Protein AF-A0A828SYL7-F1 (afdb_monomer)

Secondary structure (DSSP, 8-state):
--HHHHHHHHHHHHHHTHHHHHHHHHHHHHHHH--SS--HHHHHHHHHHHHHHHHHHHHHHTSHHHHHHHHHHHHHHS-HHHHHHHHHHHTSHHHHHHHHHHHHHHHHHHHHHHHHHHHHHHSHHHHHHHHHHHHHHHHHHHHHTT--

Structure (mmCIF, N/CA/C/O backbone):
data_AF-A0A828SYL7-F1
#
_entry.id   AF-A0A828SYL7-F1
#
loop_
_atom_site.group_PDB
_atom_site.id
_atom_site.type_symbol
_atom_site.label_atom_id
_atom_site.label_alt_id
_atom_site.label_comp_id
_atom_site.label_asym_id
_atom_site.label_entity_id
_atom_site.label_seq_id
_atom_site.pdbx_PDB_ins_code
_atom_site.Cartn_x
_atom_site.Cartn_y
_atom_site.Cartn_z
_atom_site.occupancy
_atom_site.B_iso_or_equiv
_atom_site.auth_seq_id
_atom_site.auth_comp_id
_atom_site.auth_asym_id
_atom_site.auth_atom_id
_atom_site.pdbx_PDB_model_num
ATOM 1 N N . MET A 1 1 ? -20.130 9.193 13.385 1.00 45.81 1 MET A N 1
ATOM 2 C CA . MET A 1 1 ? -18.893 9.506 14.145 1.00 45.81 1 MET A CA 1
ATOM 3 C C . MET A 1 1 ? -17.931 8.318 14.293 1.00 45.81 1 MET A C 1
ATOM 5 O O . MET A 1 1 ? -16.743 8.570 14.408 1.00 45.81 1 MET A O 1
ATOM 9 N N . GLN A 1 2 ? -18.370 7.048 14.294 1.00 54.62 2 GLN A N 1
ATOM 10 C CA . GLN A 1 2 ? -17.445 5.892 14.368 1.00 54.62 2 GLN A CA 1
ATOM 11 C C . GLN A 1 2 ? -16.738 5.595 13.029 1.00 54.62 2 GLN A C 1
ATOM 13 O O . GLN A 1 2 ? -15.539 5.341 13.007 1.00 54.62 2 GLN A O 1
ATOM 18 N N . MET A 1 3 ? -17.446 5.734 11.905 1.00 57.59 3 MET A N 1
ATOM 19 C CA . MET A 1 3 ? -16.910 5.481 10.556 1.00 57.59 3 MET A CA 1
ATOM 20 C C . MET A 1 3 ? -15.855 6.502 10.105 1.00 57.59 3 MET A C 1
ATOM 22 O O . MET A 1 3 ? -14.895 6.135 9.443 1.00 57.59 3 MET A O 1
ATOM 26 N N . SER A 1 4 ? -15.948 7.754 10.569 1.00 62.50 4 SER A N 1
ATOM 27 C CA . SER A 1 4 ? -14.987 8.809 10.217 1.00 62.50 4 SER A CA 1
ATOM 28 C C . SER A 1 4 ? -13.556 8.514 10.677 1.00 62.50 4 SER A C 1
ATOM 30 O O . SER A 1 4 ? -12.619 9.116 10.166 1.00 62.50 4 SER A O 1
ATOM 32 N N . GLN A 1 5 ? -13.372 7.607 11.644 1.00 64.06 5 GLN A N 1
ATOM 33 C CA . GLN A 1 5 ? -12.045 7.169 12.085 1.00 64.06 5 GLN A CA 1
ATOM 34 C C . GLN A 1 5 ? -11.476 6.064 11.203 1.00 64.06 5 GLN A C 1
ATOM 36 O O . GLN A 1 5 ? -10.296 6.114 10.877 1.00 64.06 5 GLN A O 1
ATOM 41 N N . ILE A 1 6 ? -12.308 5.115 10.769 1.00 66.69 6 ILE A N 1
ATOM 42 C CA . ILE A 1 6 ? -11.910 4.114 9.773 1.00 66.69 6 ILE A CA 1
ATOM 43 C C . ILE A 1 6 ? -11.575 4.826 8.457 1.00 66.69 6 ILE A C 1
ATOM 45 O O . ILE A 1 6 ? -10.507 4.600 7.900 1.00 66.69 6 ILE A O 1
ATOM 49 N N . ASP A 1 7 ? -12.405 5.781 8.032 1.00 70.25 7 ASP A N 1
ATOM 50 C CA . ASP A 1 7 ? -12.142 6.608 6.851 1.00 70.25 7 ASP A CA 1
ATOM 51 C C . ASP A 1 7 ? -10.834 7.403 6.978 1.00 70.25 7 ASP A C 1
ATOM 53 O O . ASP A 1 7 ? -10.071 7.500 6.017 1.00 70.25 7 ASP A O 1
ATOM 57 N N . TYR A 1 8 ? -10.552 7.964 8.160 1.00 71.38 8 TYR A N 1
ATOM 58 C CA . TYR A 1 8 ? -9.295 8.666 8.430 1.00 71.38 8 TYR A CA 1
ATOM 59 C C . TYR A 1 8 ? -8.090 7.731 8.303 1.00 71.38 8 TYR A C 1
ATOM 61 O O . TYR A 1 8 ? -7.118 8.077 7.640 1.00 71.38 8 TYR A O 1
ATOM 69 N N . LEU A 1 9 ? -8.160 6.532 8.884 1.00 70.00 9 LEU A N 1
ATOM 70 C CA . LEU A 1 9 ? -7.072 5.557 8.813 1.00 70.00 9 LEU A CA 1
ATOM 71 C C . LEU A 1 9 ? -6.859 5.024 7.401 1.00 70.00 9 LEU A C 1
ATOM 73 O O . LEU A 1 9 ? -5.716 4.837 6.996 1.00 70.00 9 LEU A O 1
ATOM 77 N N . LEU A 1 10 ? -7.927 4.811 6.635 1.00 74.31 10 LEU A N 1
ATOM 78 C CA . LEU A 1 10 ? -7.831 4.396 5.237 1.00 74.31 10 LEU A CA 1
ATOM 79 C C . LEU A 1 10 ? -7.193 5.490 4.377 1.00 74.31 10 LEU A C 1
ATOM 81 O O . LEU A 1 10 ? -6.300 5.201 3.584 1.00 74.31 10 LEU A O 1
ATOM 85 N N . LYS A 1 11 ? -7.587 6.753 4.577 1.00 77.62 11 LYS A N 1
ATOM 86 C CA . LYS A 1 11 ? -6.961 7.902 3.904 1.00 77.62 11 LYS A CA 1
ATOM 87 C C . LYS A 1 11 ? -5.492 8.050 4.277 1.00 77.62 11 LYS A C 1
ATOM 89 O O . LYS A 1 11 ? -4.656 8.254 3.401 1.00 77.62 11 LYS A O 1
ATOM 94 N N . GLU A 1 12 ? -5.168 7.903 5.556 1.00 75.88 12 GLU A N 1
ATOM 95 C CA . GLU A 1 12 ? -3.783 7.969 6.011 1.00 75.88 12 GLU A CA 1
ATOM 96 C C . GLU A 1 12 ? -2.960 6.802 5.463 1.00 75.88 12 GLU A C 1
ATOM 98 O O . GLU A 1 12 ? -1.835 6.998 5.020 1.00 75.88 12 GLU A O 1
ATOM 103 N N . SER A 1 13 ? -3.551 5.610 5.364 1.00 74.12 13 SER A N 1
ATOM 104 C CA . SER A 1 13 ? -2.902 4.461 4.728 1.00 74.12 13 SER A CA 1
ATOM 105 C C . SER A 1 13 ? -2.567 4.753 3.264 1.00 74.12 13 SER A C 1
ATOM 107 O O . SER A 1 13 ? -1.464 4.461 2.821 1.00 74.12 13 SER A O 1
ATOM 109 N N . ILE A 1 14 ? -3.467 5.399 2.511 1.00 81.88 14 ILE A N 1
ATOM 110 C CA . ILE A 1 14 ? -3.179 5.828 1.132 1.00 81.88 14 ILE A CA 1
ATOM 111 C C . ILE A 1 14 ? -2.031 6.846 1.087 1.00 81.88 14 ILE A C 1
ATOM 113 O O . ILE A 1 14 ? -1.224 6.813 0.159 1.00 81.88 14 ILE A O 1
ATOM 117 N N . ASN A 1 15 ? -1.931 7.742 2.072 1.00 81.81 15 ASN A N 1
ATOM 118 C CA . ASN A 1 15 ? -0.817 8.685 2.155 1.00 81.81 15 ASN A CA 1
ATOM 119 C C . ASN A 1 15 ? 0.514 7.984 2.425 1.00 81.81 15 ASN A C 1
ATOM 121 O O . ASN A 1 15 ? 1.490 8.269 1.733 1.00 81.81 15 ASN A O 1
ATOM 125 N N . GLU A 1 16 ? 0.551 7.056 3.374 1.00 78.81 16 GLU A N 1
ATOM 126 C CA . GLU A 1 16 ? 1.753 6.281 3.699 1.00 78.81 16 GLU A CA 1
ATOM 127 C C . GLU A 1 16 ? 2.190 5.383 2.528 1.00 78.81 16 GLU A C 1
ATO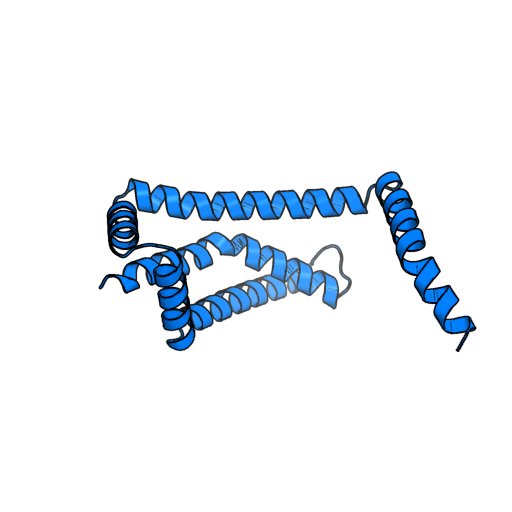M 129 O O . GLU A 1 16 ? 3.377 5.140 2.346 1.00 78.81 16 GLU A O 1
ATOM 134 N N . LEU A 1 17 ? 1.255 4.964 1.668 1.00 81.88 17 LEU A N 1
ATOM 135 C CA . LEU A 1 17 ? 1.533 4.211 0.438 1.00 81.88 17 LEU A CA 1
ATOM 136 C C . LEU A 1 17 ? 2.024 5.079 -0.736 1.00 81.88 17 LEU A C 1
ATOM 138 O O . LEU A 1 17 ? 2.195 4.564 -1.839 1.00 81.88 17 LEU A O 1
ATOM 142 N N . THR A 1 18 ? 2.283 6.377 -0.541 1.00 84.81 18 THR A N 1
ATOM 143 C CA . THR A 1 18 ? 2.827 7.244 -1.609 1.00 84.81 18 THR A CA 1
ATOM 144 C C . THR A 1 18 ? 4.088 6.660 -2.277 1.00 84.81 18 THR A C 1
ATOM 146 O O . THR A 1 18 ? 4.088 6.592 -3.505 1.00 84.81 18 THR A O 1
ATOM 149 N N . PRO A 1 19 ? 5.105 6.152 -1.543 1.00 84.81 19 PRO A N 1
ATOM 150 C CA . PRO A 1 19 ? 6.296 5.556 -2.164 1.00 84.81 19 PRO A CA 1
ATOM 151 C C . PRO A 1 19 ? 5.968 4.373 -3.081 1.00 84.81 19 PRO A C 1
ATOM 153 O O . PRO A 1 19 ? 6.557 4.226 -4.149 1.00 84.81 19 PRO A O 1
ATOM 156 N N . TYR A 1 20 ? 4.967 3.573 -2.707 1.00 84.38 20 TYR A N 1
ATOM 157 C CA . TYR A 1 20 ? 4.506 2.447 -3.510 1.00 84.38 20 TYR A CA 1
ATOM 158 C C . TYR A 1 20 ? 3.855 2.902 -4.822 1.00 84.38 20 TYR A C 1
ATOM 160 O O . TYR A 1 20 ? 4.136 2.339 -5.879 1.00 84.38 20 TYR A O 1
ATOM 168 N N . TYR A 1 21 ? 3.010 3.940 -4.783 1.00 88.44 21 TYR A N 1
ATOM 169 C CA . TYR A 1 21 ? 2.423 4.510 -6.000 1.00 88.44 21 TYR A CA 1
ATOM 170 C C . TYR A 1 21 ? 3.482 5.129 -6.913 1.00 88.44 21 TYR A C 1
ATOM 172 O O . TYR A 1 21 ? 3.397 4.963 -8.130 1.00 88.44 21 TYR A O 1
ATOM 180 N N . ASP A 1 22 ? 4.484 5.798 -6.341 1.00 90.44 22 ASP A N 1
ATOM 181 C CA . ASP A 1 22 ? 5.601 6.366 -7.097 1.00 90.44 22 ASP A CA 1
ATOM 182 C C . ASP A 1 22 ? 6.404 5.255 -7.792 1.00 90.44 22 ASP A C 1
ATOM 184 O O . ASP A 1 22 ? 6.629 5.313 -9.001 1.00 90.44 22 ASP A O 1
ATOM 188 N N . GLN A 1 23 ? 6.747 4.187 -7.069 1.00 88.31 23 GLN A N 1
ATOM 189 C CA . GLN A 1 23 ? 7.472 3.044 -7.623 1.00 88.31 23 GLN A CA 1
ATOM 190 C C . GLN A 1 23 ? 6.669 2.304 -8.701 1.00 88.31 23 GLN A C 1
ATOM 192 O O . GLN A 1 23 ? 7.204 1.969 -9.761 1.00 88.31 23 GLN A O 1
ATOM 197 N N . GLN A 1 24 ? 5.373 2.068 -8.470 1.00 88.06 24 GLN A N 1
ATOM 198 C CA . GLN A 1 24 ? 4.498 1.493 -9.491 1.00 88.06 24 GLN A CA 1
ATOM 199 C C . GLN A 1 24 ? 4.451 2.367 -10.742 1.00 88.06 24 GLN A C 1
ATOM 201 O O . GLN A 1 24 ? 4.511 1.852 -11.859 1.00 88.06 24 GLN A O 1
ATOM 206 N N . ALA A 1 25 ? 4.344 3.683 -10.572 1.00 93.00 25 ALA A N 1
ATOM 207 C CA . ALA A 1 25 ? 4.289 4.605 -11.689 1.00 93.00 25 ALA A CA 1
ATOM 208 C C . ALA A 1 25 ? 5.588 4.588 -12.503 1.00 93.00 25 ALA A C 1
ATOM 210 O O . ALA A 1 25 ? 5.531 4.544 -13.732 1.00 93.00 25 ALA A O 1
ATOM 211 N N . GLU A 1 26 ? 6.749 4.544 -11.847 1.00 93.00 26 GLU A N 1
ATOM 212 C CA . GLU A 1 26 ? 8.035 4.366 -12.528 1.00 93.00 26 GLU A CA 1
ATOM 213 C C . GLU A 1 26 ? 8.086 3.049 -13.314 1.00 93.00 26 GLU A C 1
ATOM 215 O O . GLU A 1 26 ? 8.472 3.044 -14.486 1.00 93.00 26 GLU A O 1
ATOM 220 N N . GLN A 1 27 ? 7.621 1.945 -12.720 1.00 89.00 27 GLN A N 1
ATOM 221 C CA . GLN A 1 27 ? 7.570 0.647 -13.394 1.00 89.00 27 GLN A CA 1
ATOM 222 C C . GLN A 1 27 ? 6.639 0.665 -14.614 1.00 89.00 27 GLN A C 1
ATOM 224 O O . GLN A 1 27 ? 6.988 0.122 -15.664 1.00 89.00 27 GLN A O 1
ATOM 229 N N . ILE A 1 28 ? 5.471 1.306 -14.513 1.00 90.62 28 ILE A N 1
ATOM 230 C CA . ILE A 1 28 ? 4.527 1.452 -15.629 1.00 90.62 28 ILE A CA 1
ATOM 231 C C . ILE A 1 28 ? 5.170 2.250 -16.767 1.00 90.62 28 ILE A C 1
ATOM 233 O O . ILE A 1 28 ? 5.131 1.809 -17.916 1.00 90.62 28 ILE A O 1
ATOM 237 N N . ILE A 1 29 ? 5.801 3.390 -16.464 1.00 91.38 29 ILE A N 1
ATOM 238 C CA . ILE A 1 29 ? 6.493 4.197 -17.477 1.00 91.38 29 ILE A CA 1
ATOM 239 C C . ILE A 1 29 ? 7.634 3.402 -18.119 1.00 91.38 29 ILE A C 1
ATOM 241 O O . ILE A 1 29 ? 7.755 3.411 -19.345 1.00 91.38 29 ILE A O 1
ATOM 245 N N . SER A 1 30 ? 8.428 2.666 -17.336 1.00 88.06 30 SER A N 1
ATOM 246 C CA . SER A 1 30 ? 9.500 1.813 -17.863 1.00 88.06 30 SER A CA 1
ATOM 247 C C . SER A 1 30 ? 8.954 0.736 -18.805 1.00 88.06 30 SER A C 1
ATOM 249 O O . SER A 1 30 ? 9.456 0.581 -19.918 1.00 88.06 30 SER A O 1
ATOM 251 N N . ASN A 1 31 ? 7.869 0.060 -18.418 1.00 86.38 31 ASN A N 1
ATOM 252 C CA . ASN A 1 31 ? 7.247 -0.995 -19.218 1.00 86.38 31 ASN A CA 1
ATOM 253 C C . ASN A 1 31 ? 6.661 -0.466 -20.537 1.00 86.38 31 ASN A C 1
ATOM 255 O O . ASN A 1 31 ? 6.805 -1.116 -21.569 1.00 86.38 31 ASN A O 1
ATOM 259 N N . ILE A 1 32 ? 6.015 0.705 -20.519 1.00 89.44 32 ILE A N 1
ATOM 260 C CA . ILE A 1 32 ? 5.396 1.307 -21.713 1.00 89.44 32 ILE A CA 1
ATOM 261 C C . ILE A 1 32 ? 6.458 1.833 -22.684 1.00 89.44 32 ILE A C 1
ATOM 263 O O . ILE A 1 32 ? 6.322 1.689 -23.896 1.00 89.44 32 ILE A O 1
ATOM 267 N N . THR A 1 33 ? 7.504 2.471 -22.159 1.00 88.56 33 THR A N 1
ATOM 268 C CA . THR A 1 33 ? 8.546 3.112 -22.978 1.00 88.56 33 THR A CA 1
ATOM 269 C C . THR A 1 33 ? 9.666 2.156 -23.387 1.00 88.56 33 THR A C 1
ATOM 271 O O . THR A 1 33 ? 10.425 2.460 -24.304 1.00 88.56 33 THR A O 1
ATOM 274 N N . GLY A 1 34 ? 9.803 1.018 -22.701 1.00 89.19 34 GLY A N 1
ATOM 275 C CA . GLY A 1 34 ? 10.942 0.109 -22.835 1.00 89.19 34 GLY A CA 1
ATOM 276 C C . GL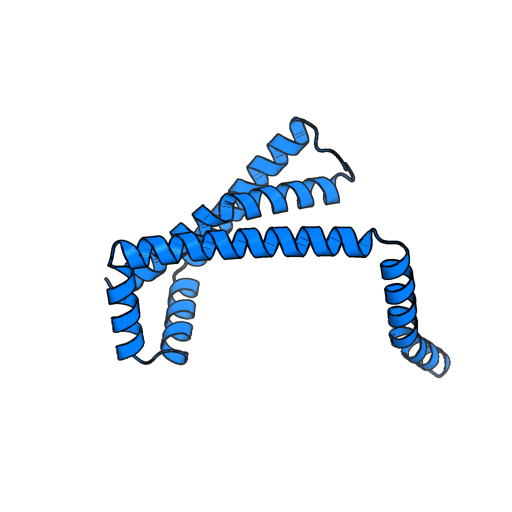Y A 1 34 ? 12.253 0.665 -22.259 1.00 89.19 34 GLY A C 1
ATOM 277 O O . GLY A 1 34 ? 13.314 0.067 -22.453 1.00 89.19 34 GLY A O 1
ATOM 278 N N . ILE A 1 35 ? 12.215 1.810 -21.567 1.00 86.62 35 ILE A N 1
ATOM 279 C CA . ILE A 1 35 ? 13.398 2.487 -21.028 1.00 86.62 35 ILE A CA 1
ATOM 280 C C . ILE A 1 35 ? 13.728 1.921 -19.646 1.00 86.62 35 ILE A C 1
ATOM 282 O O . ILE A 1 35 ? 12.952 2.056 -18.701 1.00 86.62 35 ILE A O 1
ATOM 286 N N . LYS A 1 36 ? 14.921 1.331 -19.506 1.00 80.69 36 LYS A N 1
ATOM 287 C CA . LYS A 1 36 ? 15.393 0.750 -18.235 1.00 80.69 36 LYS A CA 1
ATOM 288 C C . LYS A 1 36 ? 15.768 1.794 -17.182 1.00 80.69 36 LYS A C 1
ATOM 290 O O . LYS A 1 36 ? 15.575 1.556 -15.998 1.00 80.69 36 LYS A O 1
ATOM 295 N N . THR A 1 37 ? 16.298 2.938 -17.612 1.00 88.75 37 THR A N 1
ATOM 296 C CA . THR A 1 37 ? 16.706 4.027 -16.716 1.00 88.75 37 THR A CA 1
ATOM 297 C C . THR A 1 37 ? 15.947 5.285 -17.093 1.00 88.75 37 THR A C 1
ATOM 299 O O . THR A 1 37 ? 16.242 5.901 -18.115 1.00 88.75 37 THR A O 1
ATOM 302 N N . LEU A 1 38 ? 14.963 5.656 -16.276 1.00 89.25 38 LEU A N 1
ATOM 303 C CA . LEU A 1 38 ? 14.097 6.798 -16.555 1.00 89.25 38 LEU A CA 1
ATOM 304 C C . LEU A 1 38 ? 14.903 8.105 -16.582 1.00 89.25 38 LEU A C 1
ATOM 306 O O . LEU A 1 38 ? 15.602 8.447 -15.620 1.00 89.25 38 LEU A O 1
ATOM 310 N N . GLY A 1 39 ? 14.789 8.841 -17.686 1.00 90.75 39 GLY A N 1
ATOM 311 C CA . GLY A 1 39 ? 15.318 10.190 -17.815 1.00 90.75 39 GLY A CA 1
ATOM 312 C C . GLY A 1 39 ? 14.429 11.221 -17.109 1.00 90.75 39 GLY A C 1
ATOM 313 O O . GLY A 1 39 ? 13.402 10.882 -16.516 1.00 90.75 39 GLY A O 1
ATOM 314 N N . PRO A 1 40 ? 14.804 12.512 -17.141 1.00 94.00 40 PRO A N 1
ATOM 315 C CA . PRO A 1 40 ? 14.058 13.561 -16.445 1.00 94.00 40 PRO A CA 1
ATOM 316 C C . PRO A 1 40 ? 12.586 13.662 -16.867 1.00 94.00 40 PRO A C 1
ATOM 318 O O . PRO A 1 40 ? 11.721 13.861 -16.018 1.00 94.00 40 PRO A O 1
ATOM 321 N N . LYS A 1 41 ? 12.292 13.486 -18.163 1.00 92.50 41 LYS A N 1
ATOM 322 C CA . LYS A 1 41 ? 10.920 13.556 -18.689 1.00 92.50 41 LYS A CA 1
ATOM 323 C C . LYS A 1 41 ? 10.086 12.359 -18.243 1.00 92.50 41 LYS A C 1
ATOM 325 O O . LYS A 1 41 ? 8.934 12.521 -17.854 1.00 92.50 41 LYS A O 1
ATOM 330 N N . GLU A 1 42 ? 10.674 11.168 -18.264 1.00 91.12 42 GLU A N 1
ATOM 331 C CA . GLU A 1 42 ? 10.025 9.936 -17.831 1.00 91.12 42 GLU A CA 1
ATOM 332 C C . GLU A 1 42 ? 9.760 9.953 -16.323 1.00 91.12 42 GLU A C 1
ATOM 334 O O . GLU A 1 42 ? 8.678 9.566 -15.893 1.00 91.12 42 GLU A O 1
ATOM 339 N N . LYS A 1 43 ? 10.698 10.477 -15.524 1.00 92.06 43 LYS A N 1
ATOM 340 C CA . LYS A 1 43 ? 10.508 10.684 -14.080 1.00 92.06 43 LYS A CA 1
ATOM 341 C C . LYS A 1 43 ? 9.399 11.690 -13.780 1.00 92.06 43 LYS A C 1
ATOM 343 O O . LYS A 1 43 ? 8.611 11.483 -12.862 1.00 92.06 43 LYS A O 1
ATOM 348 N N . GLU A 1 44 ? 9.298 12.769 -14.556 1.00 94.88 44 GLU A N 1
ATOM 349 C CA . GLU A 1 44 ? 8.194 13.723 -14.409 1.00 94.88 44 GLU A CA 1
ATOM 350 C C . GLU A 1 44 ? 6.841 13.074 -14.746 1.00 94.88 44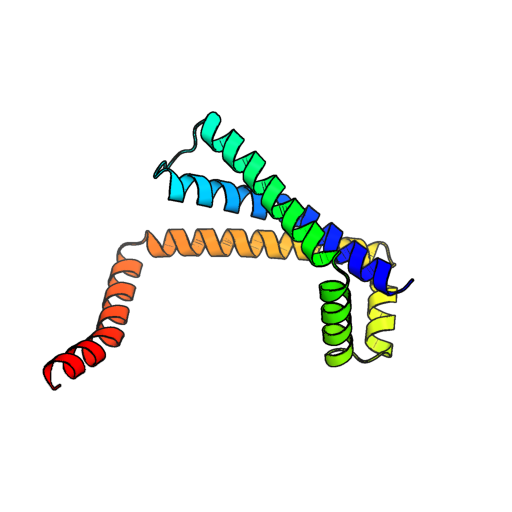 GLU A C 1
ATOM 352 O O . GLU A 1 44 ? 5.860 13.272 -14.025 1.00 94.88 44 GLU A O 1
ATOM 357 N N . ALA A 1 45 ? 6.786 12.271 -15.812 1.00 94.00 45 ALA A N 1
ATOM 358 C CA . ALA A 1 45 ? 5.593 11.512 -16.178 1.00 94.00 45 ALA A CA 1
ATOM 359 C C . ALA A 1 45 ? 5.217 10.483 -15.099 1.00 94.00 45 ALA A C 1
ATOM 361 O O . ALA A 1 45 ? 4.051 10.415 -14.711 1.00 94.00 45 ALA A O 1
ATOM 362 N N . ALA A 1 46 ? 6.199 9.751 -14.565 1.00 94.19 46 ALA A N 1
ATOM 363 C CA . ALA A 1 46 ? 6.008 8.800 -13.474 1.00 94.19 46 ALA A CA 1
ATOM 364 C C . ALA A 1 46 ? 5.445 9.492 -12.228 1.00 94.19 46 ALA A C 1
ATOM 366 O O . ALA A 1 46 ? 4.440 9.048 -11.688 1.00 94.19 46 ALA A O 1
ATOM 367 N N . LYS A 1 47 ? 5.980 10.653 -11.836 1.00 94.69 47 LYS A N 1
ATOM 368 C CA . LYS A 1 47 ? 5.444 11.423 -10.704 1.00 94.69 47 LYS A CA 1
ATOM 369 C C . LYS A 1 47 ? 3.977 11.824 -10.900 1.00 94.69 47 LYS A C 1
ATOM 371 O O . LYS A 1 47 ? 3.173 11.715 -9.977 1.00 94.69 47 LYS A O 1
ATOM 376 N N . LYS A 1 48 ? 3.605 12.294 -12.096 1.00 94.69 48 LYS A N 1
ATOM 377 C CA . LYS A 1 48 ? 2.204 12.646 -12.406 1.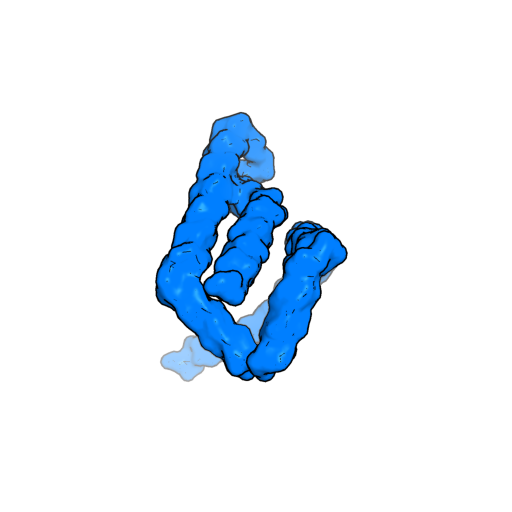00 94.69 48 LYS A CA 1
ATOM 378 C C . LYS A 1 48 ? 1.294 11.420 -12.353 1.00 94.69 48 LYS A C 1
ATOM 380 O O . LYS A 1 48 ? 0.175 11.517 -11.857 1.00 94.69 48 LYS A O 1
ATOM 385 N N . LEU A 1 49 ? 1.778 10.277 -12.836 1.00 94.75 49 LEU A N 1
ATOM 386 C CA . LEU A 1 49 ? 1.054 9.015 -12.771 1.00 94.75 49 LEU A CA 1
ATOM 387 C C . LEU A 1 49 ? 0.896 8.520 -11.323 1.00 94.75 49 LEU A C 1
ATOM 389 O O . LEU A 1 49 ? -0.207 8.139 -10.951 1.00 94.75 49 LEU A O 1
ATOM 393 N N . GLY A 1 50 ? 1.937 8.592 -10.491 1.00 93.38 50 GLY A N 1
ATOM 394 C CA . GLY A 1 50 ? 1.867 8.230 -9.069 1.00 93.38 50 GLY A CA 1
ATOM 395 C C . GLY A 1 50 ? 0.815 9.049 -8.317 1.00 93.38 50 GLY A C 1
ATOM 396 O O . GLY A 1 50 ? -0.022 8.491 -7.606 1.00 93.38 50 GLY A O 1
ATOM 397 N N . LEU A 1 51 ? 0.767 10.363 -8.569 1.00 93.94 51 LEU A N 1
ATOM 398 C CA . LEU A 1 51 ? -0.281 11.244 -8.041 1.00 93.94 51 LEU A CA 1
ATOM 399 C C . LEU A 1 51 ? -1.680 10.840 -8.524 1.00 93.94 51 LEU A C 1
ATOM 401 O O . LEU A 1 51 ? -2.594 10.731 -7.712 1.00 93.94 51 LEU A O 1
ATOM 405 N N . LEU A 1 52 ? -1.845 10.559 -9.821 1.00 94.75 52 LEU A N 1
ATOM 406 C CA . LEU A 1 52 ? -3.126 10.115 -10.377 1.00 94.75 52 LEU A CA 1
ATOM 407 C C . LEU A 1 52 ? -3.611 8.806 -9.736 1.00 94.75 52 LEU A C 1
ATOM 409 O O . LEU A 1 52 ? -4.798 8.679 -9.427 1.00 94.75 52 LEU A O 1
ATOM 413 N N . LEU A 1 53 ? -2.711 7.839 -9.533 1.00 92.12 53 LEU A N 1
ATOM 414 C CA . LEU A 1 53 ? -3.022 6.569 -8.874 1.00 92.12 53 LEU A CA 1
ATOM 415 C C . LEU A 1 53 ? -3.480 6.805 -7.432 1.00 92.12 53 LEU A C 1
ATOM 417 O O . LEU A 1 53 ? -4.539 6.318 -7.033 1.00 92.12 53 LEU A O 1
ATOM 421 N N . LYS A 1 54 ? -2.735 7.617 -6.678 1.00 90.94 54 LYS A N 1
ATOM 422 C CA . LYS A 1 54 ? -3.080 7.993 -5.304 1.00 90.94 54 LYS A CA 1
ATOM 423 C C . LYS A 1 54 ? -4.443 8.687 -5.216 1.00 90.94 54 LYS A C 1
ATOM 425 O O . LYS A 1 54 ? -5.265 8.331 -4.370 1.00 90.94 54 LYS A O 1
ATOM 430 N N . ASP A 1 55 ? -4.698 9.660 -6.085 1.00 91.56 55 ASP A N 1
ATOM 431 C CA . ASP A 1 55 ? -5.952 10.417 -6.102 1.00 91.56 55 ASP A CA 1
ATOM 432 C C . ASP A 1 55 ? -7.139 9.525 -6.471 1.00 91.56 55 ASP A C 1
ATOM 434 O O . ASP A 1 55 ? -8.191 9.595 -5.832 1.00 91.56 55 ASP A O 1
ATOM 438 N N . SER A 1 56 ? -6.951 8.624 -7.437 1.00 90.31 56 SER A N 1
ATOM 439 C CA . SER A 1 56 ? -7.964 7.635 -7.818 1.00 90.31 56 SER A CA 1
ATOM 440 C C . SER A 1 56 ? -8.302 6.705 -6.649 1.00 90.31 56 SER A C 1
ATOM 442 O O . SER A 1 56 ? -9.480 6.485 -6.357 1.00 90.31 56 SER A O 1
ATOM 444 N N . SER A 1 57 ? -7.292 6.221 -5.919 1.00 88.62 57 SER A N 1
ATOM 445 C CA . SER A 1 57 ? -7.494 5.429 -4.700 1.00 88.62 57 SER A CA 1
ATOM 446 C C . SER A 1 57 ? -8.267 6.213 -3.636 1.00 88.62 57 SER A C 1
ATOM 448 O O . SER A 1 57 ? -9.224 5.694 -3.060 1.00 88.62 57 SER A O 1
ATOM 450 N N . ASN A 1 58 ? -7.914 7.483 -3.408 1.00 86.19 58 ASN A N 1
ATOM 451 C CA . ASN A 1 58 ? -8.604 8.355 -2.452 1.00 86.19 58 ASN A CA 1
ATOM 452 C C . ASN A 1 58 ? -10.082 8.572 -2.808 1.00 86.19 58 ASN A C 1
ATOM 454 O O . ASN A 1 58 ? -10.948 8.564 -1.924 1.00 86.19 58 ASN A O 1
ATOM 458 N N . GLN A 1 59 ? -10.385 8.754 -4.094 1.00 87.88 59 GLN A N 1
ATOM 459 C CA . GLN A 1 59 ? -11.758 8.892 -4.580 1.00 87.88 59 GLN A CA 1
ATOM 460 C C . GLN A 1 59 ? -12.548 7.598 -4.385 1.00 87.88 59 GLN A C 1
ATOM 462 O O . GLN A 1 59 ? -13.682 7.637 -3.904 1.00 87.88 59 GLN A O 1
ATOM 467 N N . LEU A 1 60 ? -11.940 6.453 -4.702 1.00 87.56 60 LEU A N 1
ATOM 468 C CA . LEU A 1 60 ? -12.582 5.151 -4.574 1.00 87.56 60 LEU A CA 1
ATOM 469 C C . LEU A 1 60 ? -12.979 4.851 -3.125 1.00 87.56 60 LEU A C 1
ATOM 471 O O . LEU A 1 60 ? -14.123 4.450 -2.890 1.00 87.56 60 LEU A O 1
ATOM 475 N N . ILE A 1 61 ? -12.077 5.074 -2.161 1.00 82.81 61 ILE A N 1
ATOM 476 C CA . ILE A 1 61 ? -12.368 4.823 -0.739 1.00 82.81 61 ILE A CA 1
ATOM 477 C C . ILE A 1 61 ? -13.382 5.807 -0.156 1.00 82.81 61 ILE A C 1
ATOM 479 O O . ILE A 1 61 ? -14.106 5.457 0.768 1.00 82.81 61 ILE A O 1
ATOM 483 N N . SER A 1 62 ? -13.457 7.022 -0.704 1.00 81.88 62 SER A N 1
ATOM 484 C CA . SER A 1 62 ? -14.406 8.044 -0.254 1.00 81.88 62 SER A CA 1
ATOM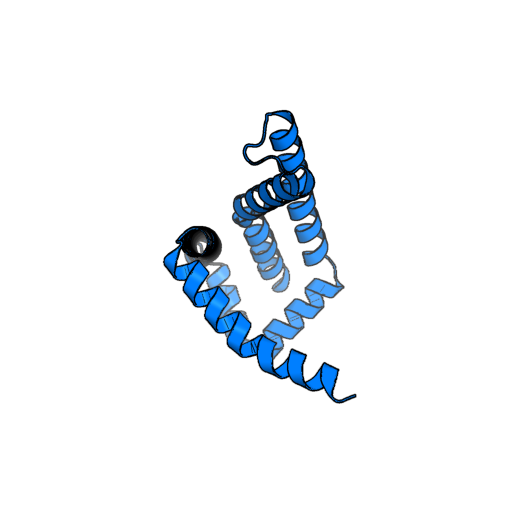 485 C C . SER A 1 62 ? -15.789 7.871 -0.888 1.00 81.88 62 SER A C 1
ATOM 487 O O . SER A 1 62 ? -16.703 8.638 -0.583 1.00 81.88 62 SER A O 1
ATOM 489 N N . SER A 1 63 ? -15.955 6.909 -1.802 1.00 85.56 63 SER A N 1
ATOM 490 C CA . SER A 1 63 ? -17.242 6.667 -2.442 1.00 85.56 63 SER A CA 1
ATOM 491 C C . SER A 1 63 ? -18.210 5.971 -1.472 1.00 85.56 63 SER A C 1
ATOM 493 O O . SER A 1 63 ? -17.815 5.009 -0.807 1.00 85.56 63 SER A O 1
ATOM 495 N N . PRO A 1 64 ? -19.499 6.367 -1.429 1.00 83.44 64 PRO A N 1
ATOM 496 C CA . PRO A 1 64 ? -20.474 5.776 -0.507 1.00 83.44 64 PRO A CA 1
ATOM 497 C C . PRO A 1 64 ? -20.597 4.253 -0.636 1.00 83.44 64 PRO A C 1
ATOM 499 O O . PRO A 1 64 ? -20.766 3.548 0.356 1.00 83.44 64 PRO A O 1
ATOM 502 N N . LYS A 1 65 ? -20.472 3.737 -1.866 1.00 86.44 65 LYS A N 1
ATOM 503 C CA . LYS A 1 65 ? -20.515 2.298 -2.147 1.00 86.44 65 LYS A CA 1
ATOM 504 C C . LYS A 1 65 ? -19.353 1.561 -1.479 1.00 86.44 65 LYS A C 1
ATOM 506 O O . LYS A 1 65 ? -19.566 0.499 -0.901 1.00 86.44 65 LYS A O 1
ATOM 511 N N . THR A 1 66 ? -18.144 2.114 -1.556 1.00 84.19 66 THR A N 1
ATOM 512 C CA . THR A 1 66 ? -16.966 1.518 -0.918 1.00 84.19 66 THR A CA 1
ATOM 513 C C . THR A 1 66 ? -17.057 1.623 0.597 1.00 84.19 66 THR A C 1
ATOM 515 O O . THR A 1 66 ? -16.814 0.629 1.272 1.00 84.19 66 THR A O 1
ATOM 518 N N . THR A 1 67 ? -17.480 2.769 1.138 1.00 78.25 67 THR A N 1
ATOM 519 C CA . THR A 1 67 ? -17.686 2.938 2.585 1.00 78.25 67 THR A CA 1
ATOM 520 C C . THR A 1 67 ? -18.655 1.893 3.140 1.00 78.25 67 THR A C 1
ATOM 522 O O . THR A 1 67 ? -18.344 1.241 4.135 1.00 78.25 67 THR A O 1
ATOM 525 N N . GLN A 1 68 ? -19.786 1.659 2.462 1.00 81.12 68 GLN A N 1
ATOM 526 C CA . GLN A 1 68 ? -20.746 0.633 2.877 1.00 81.12 68 GLN A CA 1
ATOM 527 C C . GLN A 1 68 ? -20.151 -0.778 2.796 1.00 81.12 68 GLN A C 1
ATOM 529 O O . GLN A 1 68 ? -20.274 -1.556 3.737 1.00 81.12 68 GLN A O 1
ATOM 534 N N . ALA A 1 69 ? -19.466 -1.106 1.697 1.00 87.06 69 ALA A N 1
ATOM 535 C CA . ALA A 1 69 ? -18.845 -2.419 1.540 1.00 87.06 69 ALA A CA 1
ATOM 536 C C . ALA A 1 69 ? -17.795 -2.695 2.628 1.00 87.06 69 ALA A C 1
ATOM 538 O O . ALA A 1 69 ? -17.723 -3.803 3.155 1.00 87.06 69 ALA A O 1
ATOM 539 N N . LEU A 1 70 ? -17.003 -1.684 2.995 1.00 80.44 70 LEU A N 1
ATOM 540 C CA . LEU A 1 70 ? -16.039 -1.785 4.086 1.00 80.44 70 LEU A CA 1
ATOM 541 C C . LEU A 1 70 ? -16.746 -2.022 5.419 1.00 80.44 70 LEU A C 1
ATOM 543 O O . LEU A 1 70 ? -16.362 -2.930 6.150 1.00 80.44 70 LEU A O 1
ATOM 547 N N . GLN A 1 71 ? -17.808 -1.271 5.712 1.00 76.00 71 GLN A N 1
ATOM 548 C CA . GLN A 1 71 ? -18.602 -1.479 6.921 1.00 76.00 71 GLN A CA 1
ATOM 549 C C . GLN A 1 71 ? -19.117 -2.923 7.022 1.00 76.00 71 GLN A C 1
ATOM 551 O O . GLN A 1 71 ? -18.967 -3.555 8.069 1.00 76.00 71 GLN A O 1
ATOM 556 N N . ASP A 1 72 ? -19.658 -3.464 5.931 1.00 84.69 72 ASP A N 1
ATOM 557 C CA . ASP A 1 72 ? -20.175 -4.832 5.896 1.00 84.69 72 ASP A CA 1
ATOM 558 C C . ASP A 1 72 ? -19.066 -5.871 6.135 1.00 84.69 72 ASP A C 1
ATOM 560 O O . ASP A 1 72 ? -19.296 -6.880 6.801 1.00 84.69 72 ASP A O 1
ATOM 564 N N . ILE A 1 73 ? -17.851 -5.638 5.625 1.00 85.38 73 ILE A N 1
ATOM 565 C CA . ILE A 1 73 ? -16.691 -6.516 5.861 1.00 85.38 73 ILE A CA 1
ATOM 566 C C . ILE A 1 73 ? -16.301 -6.522 7.344 1.00 85.38 73 ILE A C 1
ATOM 568 O O . ILE A 1 73 ? -16.089 -7.596 7.915 1.00 85.38 73 ILE A O 1
ATOM 572 N N . TYR A 1 74 ? -16.239 -5.347 7.979 1.00 78.19 74 TYR A N 1
ATOM 573 C CA . TYR A 1 74 ? -15.929 -5.241 9.408 1.00 78.19 74 TYR 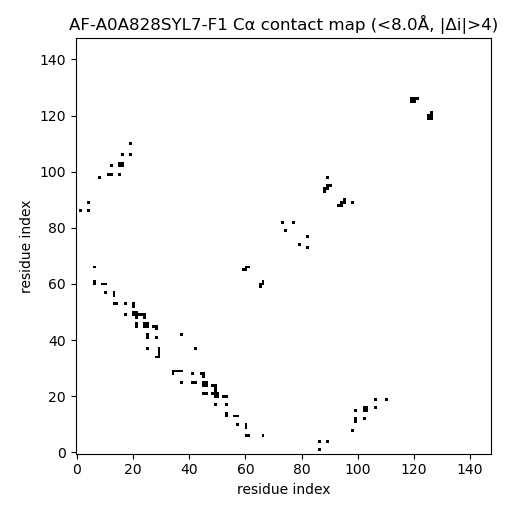A CA 1
ATOM 574 C C . TYR A 1 74 ? -16.977 -5.964 10.259 1.00 78.19 74 TYR A C 1
ATOM 576 O O . TYR A 1 74 ? -16.603 -6.758 11.116 1.00 78.19 74 TYR A O 1
ATOM 584 N N . LEU A 1 75 ? -18.268 -5.765 9.975 1.00 81.56 75 LEU A N 1
ATOM 585 C CA . LEU A 1 75 ? -19.367 -6.397 10.718 1.00 81.56 75 LEU A CA 1
ATOM 586 C C . LEU A 1 75 ? -19.482 -7.912 10.489 1.00 81.56 75 LEU A C 1
ATOM 588 O O . LEU A 1 75 ? -20.042 -8.615 11.323 1.00 81.56 75 LEU A O 1
ATOM 592 N N . LYS A 1 76 ? -18.964 -8.435 9.371 1.00 89.50 76 LYS A N 1
ATOM 593 C CA . LYS A 1 76 ? -18.876 -9.887 9.135 1.00 89.50 76 LYS A CA 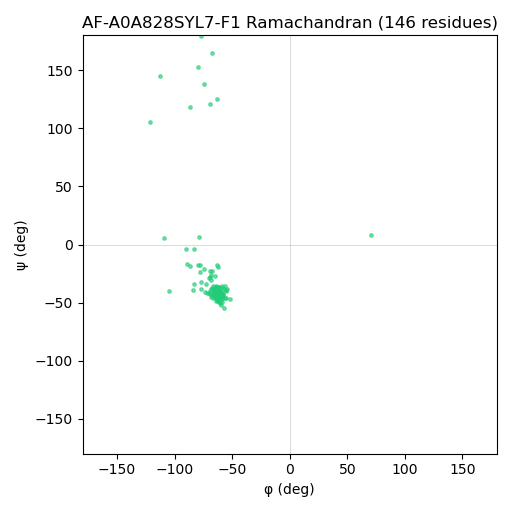1
ATOM 594 C C . LYS A 1 76 ? -17.731 -10.556 9.888 1.00 89.50 76 LYS A C 1
ATOM 596 O O . LYS A 1 76 ? -17.770 -11.769 10.067 1.00 89.50 76 LYS A O 1
ATOM 601 N N . THR A 1 77 ? -16.704 -9.793 10.248 1.00 87.12 77 THR A N 1
ATOM 602 C CA . THR A 1 77 ? -15.451 -10.336 10.790 1.00 87.12 77 THR A CA 1
ATOM 603 C C . THR A 1 77 ? -15.347 -10.129 12.294 1.00 87.12 77 THR A C 1
ATOM 605 O O . THR A 1 77 ? -14.893 -11.026 12.995 1.00 87.12 77 THR A O 1
ATOM 608 N N . TYR A 1 78 ? -15.773 -8.963 12.776 1.00 82.88 78 TYR A N 1
ATOM 609 C CA . TYR A 1 78 ? -15.690 -8.568 14.174 1.00 82.88 78 TYR A CA 1
ATOM 610 C C . TYR A 1 78 ? -17.075 -8.456 14.793 1.00 82.88 78 TYR A C 1
ATOM 612 O O . TYR A 1 78 ? -18.017 -7.988 14.146 1.00 82.88 78 TYR A O 1
ATOM 620 N N . THR A 1 79 ? -17.185 -8.815 16.071 1.00 88.19 79 THR A N 1
ATOM 621 C CA . THR A 1 79 ? -18.370 -8.456 16.854 1.00 88.19 79 THR A CA 1
ATOM 622 C C . THR A 1 79 ? -18.424 -6.946 17.078 1.00 88.19 79 THR A C 1
ATOM 624 O O . THR A 1 79 ? -17.440 -6.218 16.904 1.00 88.19 79 THR A O 1
ATOM 627 N N . GLU A 1 80 ? -19.584 -6.442 17.491 1.00 80.81 80 GLU A N 1
ATOM 628 C CA . GLU A 1 80 ? -19.739 -5.017 17.773 1.00 80.81 80 GLU A CA 1
ATOM 629 C C . GLU A 1 80 ? -18.806 -4.558 18.909 1.00 80.81 80 GLU A C 1
ATOM 631 O O . GLU A 1 80 ? -18.212 -3.480 18.826 1.00 80.81 80 GLU A O 1
ATOM 636 N N . GLU A 1 81 ? -18.587 -5.399 19.925 1.00 86.00 81 GLU A N 1
ATOM 637 C CA . GLU A 1 81 ? -17.659 -5.133 21.028 1.00 86.00 81 GLU A CA 1
ATOM 638 C C . GLU A 1 81 ? -16.210 -5.035 20.548 1.00 86.00 81 GLU A C 1
ATOM 640 O O . GLU A 1 81 ? -15.485 -4.123 20.953 1.00 86.00 81 GLU A O 1
ATOM 645 N N . GLU A 1 82 ? -15.788 -5.939 19.663 1.00 86.44 82 GLU A N 1
ATOM 646 C CA . GLU A 1 82 ? -14.446 -5.930 19.078 1.00 86.44 82 GLU A CA 1
ATOM 647 C C . GLU A 1 82 ? -14.223 -4.685 18.216 1.00 86.44 82 GLU A C 1
ATOM 649 O O . GLU A 1 82 ? -13.165 -4.055 18.298 1.00 86.44 82 GLU A O 1
ATOM 654 N N . ILE A 1 83 ? -15.241 -4.262 17.459 1.00 80.75 83 ILE A N 1
ATOM 655 C CA . ILE A 1 83 ? -15.207 -3.006 16.700 1.00 80.75 83 ILE A CA 1
ATOM 656 C C . ILE A 1 83 ? -15.046 -1.818 17.651 1.00 80.75 83 ILE A C 1
ATOM 658 O O . ILE A 1 83 ? -14.188 -0.964 17.421 1.00 80.75 83 ILE A O 1
ATOM 662 N N . GLN A 1 84 ? -15.813 -1.750 18.743 1.00 79.62 84 GLN A N 1
ATOM 663 C CA . GLN A 1 84 ? -15.670 -0.657 19.712 1.00 79.62 84 GLN A CA 1
ATOM 664 C C . GLN A 1 84 ? -14.304 -0.668 20.407 1.00 79.62 84 GLN A C 1
ATOM 666 O O . GLN A 1 84 ? -13.714 0.398 20.607 1.00 79.62 84 GLN A O 1
ATOM 671 N N . ALA A 1 85 ? -13.781 -1.844 20.758 1.00 88.19 85 ALA A N 1
ATOM 672 C CA . ALA A 1 85 ? -12.458 -1.986 21.356 1.00 88.19 85 ALA A CA 1
ATOM 673 C C . ALA A 1 85 ? -11.359 -1.512 20.395 1.00 88.19 85 ALA A C 1
ATOM 675 O O . ALA A 1 85 ? -10.490 -0.731 20.790 1.00 88.19 85 ALA A O 1
ATOM 676 N N . ASN A 1 86 ? -11.445 -1.907 19.122 1.00 82.56 86 ASN A N 1
ATOM 677 C CA . ASN A 1 86 ? -10.528 -1.476 18.074 1.00 82.56 86 ASN A CA 1
ATOM 678 C C . ASN A 1 86 ? -10.598 0.048 17.879 1.00 82.56 86 ASN A C 1
ATOM 680 O O . ASN A 1 86 ? -9.585 0.734 17.987 1.00 82.56 86 ASN A O 1
ATOM 684 N N . LEU A 1 87 ? -11.798 0.618 17.741 1.00 77.12 87 LEU A N 1
ATOM 685 C CA . LEU A 1 87 ? -11.985 2.069 17.634 1.00 77.12 87 LEU A CA 1
ATOM 686 C C . LEU A 1 87 ? -11.448 2.824 18.857 1.00 77.12 87 LEU A C 1
ATOM 688 O O . LEU A 1 87 ? -10.892 3.913 18.720 1.00 77.12 87 LEU A O 1
ATOM 692 N N . LYS A 1 88 ? -11.600 2.273 20.066 1.00 84.50 88 LYS A N 1
ATOM 693 C CA . LYS A 1 88 ? -11.039 2.868 21.285 1.00 84.50 88 LYS A CA 1
ATOM 694 C C . LYS A 1 88 ? -9.513 2.859 21.255 1.00 84.50 88 LYS A C 1
ATOM 696 O O . LYS A 1 88 ? -8.910 3.872 21.596 1.00 84.50 88 LYS A O 1
ATOM 701 N N . PHE A 1 89 ? -8.905 1.755 20.831 1.00 85.50 89 PHE A N 1
ATOM 702 C CA . PHE A 1 89 ? -7.459 1.658 20.654 1.00 85.50 89 PHE A CA 1
ATOM 703 C C . PHE A 1 89 ? -6.953 2.660 19.608 1.00 85.50 89 PHE A C 1
ATOM 705 O O . PHE A 1 89 ? -6.038 3.427 19.885 1.00 85.50 89 PHE A O 1
ATOM 712 N N . LEU A 1 90 ? -7.611 2.752 18.452 1.00 80.12 90 LEU A N 1
ATOM 713 C CA . LEU A 1 90 ? -7.257 3.682 17.374 1.00 80.12 90 LEU A CA 1
ATOM 714 C C . LEU A 1 90 ? -7.372 5.167 17.760 1.00 80.12 90 LEU A C 1
ATOM 716 O O . LEU A 1 90 ? -6.809 6.027 17.083 1.00 80.12 90 LEU A O 1
ATOM 720 N N . LYS A 1 91 ? -8.091 5.492 18.839 1.00 79.81 91 LYS A N 1
ATOM 721 C CA . LYS A 1 91 ? -8.154 6.850 19.399 1.00 79.81 91 LYS A CA 1
ATOM 722 C C . LYS A 1 91 ? -6.948 7.205 20.262 1.00 79.81 91 LYS A C 1
ATOM 724 O O . LYS A 1 91 ? -6.763 8.391 20.533 1.00 79.81 91 LYS A O 1
ATOM 729 N N . THR A 1 92 ? -6.161 6.234 20.726 1.00 86.06 92 THR A N 1
ATOM 730 C CA . THR A 1 92 ? -4.979 6.539 21.537 1.00 86.06 92 THR A CA 1
ATOM 731 C C . THR A 1 92 ? -3.810 6.973 20.646 1.00 86.06 92 THR A C 1
ATOM 733 O O . THR A 1 92 ? -3.728 6.552 19.486 1.00 86.06 92 THR A O 1
ATOM 736 N N . PRO A 1 93 ? -2.878 7.799 21.158 1.00 84.00 93 PRO A N 1
ATOM 737 C CA . PRO A 1 93 ? -1.662 8.156 20.427 1.00 84.00 93 PRO A CA 1
ATOM 738 C C . PRO A 1 93 ? -0.866 6.929 19.959 1.00 84.00 93 PRO A C 1
ATOM 740 O O . PRO A 1 93 ? -0.336 6.905 18.846 1.00 84.00 93 PRO A O 1
ATOM 743 N N . GLU A 1 94 ? -0.813 5.885 20.785 1.00 90.19 94 GLU A N 1
ATOM 744 C CA . GLU A 1 94 ? -0.139 4.625 20.482 1.00 90.19 94 GLU A CA 1
ATOM 745 C C . GLU A 1 94 ? -0.858 3.870 19.369 1.00 90.19 94 GLU A C 1
ATOM 747 O O . GLU A 1 94 ? -0.199 3.431 18.432 1.00 90.19 94 GLU A O 1
ATOM 752 N N . GLY A 1 95 ? -2.190 3.764 19.415 1.00 84.75 95 GLY A N 1
ATOM 753 C CA . GLY A 1 95 ? -2.960 3.089 18.373 1.00 84.75 95 GLY A CA 1
ATOM 754 C C . GLY A 1 95 ? -2.820 3.761 17.009 1.00 84.75 95 GLY A C 1
ATOM 755 O O . GLY A 1 95 ? -2.616 3.078 16.005 1.00 84.75 95 GLY A O 1
ATOM 756 N N . GLN A 1 96 ? -2.816 5.096 16.963 1.00 78.00 96 GLN A N 1
ATOM 757 C CA . GLN A 1 96 ? -2.537 5.848 15.733 1.00 78.00 96 GLN A CA 1
ATOM 758 C C . GLN A 1 96 ? -1.102 5.637 15.235 1.00 78.00 96 GLN A C 1
ATOM 760 O O . GLN A 1 96 ? -0.869 5.469 14.038 1.00 78.00 96 GLN A O 1
ATOM 765 N N . SER A 1 97 ? -0.126 5.646 16.147 1.00 84.31 97 SER A N 1
ATOM 766 C CA . SER A 1 97 ? 1.290 5.428 15.830 1.00 84.31 97 SER A CA 1
ATOM 767 C C . SER A 1 97 ? 1.538 4.022 15.284 1.00 84.31 97 SER A C 1
ATOM 769 O O . SER A 1 97 ? 2.145 3.874 14.226 1.00 84.31 97 SER A O 1
ATOM 771 N N . ILE A 1 98 ? 1.018 2.998 15.963 1.00 84.94 98 ILE A N 1
ATOM 772 C CA . ILE A 1 98 ? 1.114 1.594 15.554 1.00 84.94 98 ILE A CA 1
ATOM 773 C C . ILE A 1 98 ? 0.443 1.396 14.197 1.00 84.94 98 ILE A C 1
ATOM 775 O O . ILE A 1 98 ? 1.040 0.785 13.320 1.00 84.94 98 ILE A O 1
ATOM 779 N N . THR A 1 99 ? -0.750 1.956 13.986 1.00 78.81 99 THR A N 1
ATOM 780 C CA . THR A 1 99 ? -1.463 1.792 12.711 1.00 78.81 99 THR A CA 1
ATOM 781 C C . THR A 1 99 ? -0.677 2.385 11.542 1.00 78.81 99 THR A C 1
ATOM 783 O O . THR A 1 99 ? -0.481 1.696 10.544 1.00 78.81 99 THR A O 1
ATOM 786 N N . ARG A 1 100 ? -0.140 3.607 11.677 1.00 76.12 100 ARG A N 1
ATOM 787 C CA . ARG A 1 100 ? 0.707 4.217 10.632 1.00 76.12 100 ARG A CA 1
ATOM 788 C C . ARG A 1 100 ? 1.976 3.410 10.369 1.00 76.12 100 ARG A C 1
ATOM 790 O O . ARG A 1 100 ? 2.291 3.111 9.221 1.00 76.12 100 ARG A O 1
ATOM 797 N N . LYS A 1 101 ? 2.669 2.989 11.429 1.00 83.56 101 LYS A N 1
ATOM 798 C CA . LYS A 1 101 ? 3.881 2.167 11.306 1.00 83.56 101 LYS A CA 1
ATOM 799 C C . LYS A 1 101 ? 3.601 0.813 10.662 1.00 83.56 101 LYS A C 1
ATOM 801 O O . LYS A 1 101 ? 4.414 0.356 9.874 1.00 83.56 101 LYS A O 1
ATOM 806 N N . ASN A 1 102 ? 2.459 0.189 10.944 1.00 80.75 102 ASN A N 1
ATOM 807 C CA . ASN A 1 102 ? 2.081 -1.070 10.306 1.00 80.75 102 ASN A CA 1
ATOM 808 C C . ASN A 1 102 ? 1.921 -0.908 8.791 1.00 80.75 102 ASN A C 1
ATOM 810 O O . ASN A 1 102 ? 2.371 -1.779 8.053 1.00 80.75 102 ASN A O 1
ATOM 814 N N . VAL A 1 103 ? 1.347 0.205 8.316 1.00 75.75 103 VAL A N 1
ATOM 815 C CA . VAL A 1 103 ? 1.273 0.489 6.871 1.00 75.75 103 VAL A CA 1
ATOM 816 C C . VAL A 1 103 ? 2.673 0.632 6.275 1.00 75.75 103 VAL A C 1
ATOM 818 O O . VAL A 1 103 ? 2.966 0.005 5.260 1.00 75.75 103 VAL A O 1
ATOM 821 N N . GLN A 1 104 ? 3.561 1.382 6.934 1.00 76.06 104 GLN A N 1
ATOM 822 C CA . GLN A 1 104 ? 4.953 1.542 6.497 1.00 76.06 104 GLN A CA 1
ATOM 823 C C . GLN A 1 104 ? 5.699 0.201 6.444 1.00 76.06 104 GLN A C 1
ATOM 825 O O . GLN A 1 104 ? 6.355 -0.099 5.450 1.00 76.06 104 GLN A O 1
ATOM 830 N N . ILE A 1 105 ? 5.550 -0.633 7.477 1.00 81.88 105 ILE A N 1
ATOM 831 C CA . ILE A 1 105 ? 6.138 -1.977 7.537 1.00 81.88 105 ILE A CA 1
ATOM 832 C C . ILE A 1 105 ? 5.621 -2.837 6.378 1.00 81.88 105 ILE A C 1
ATOM 834 O O . ILE A 1 105 ? 6.414 -3.491 5.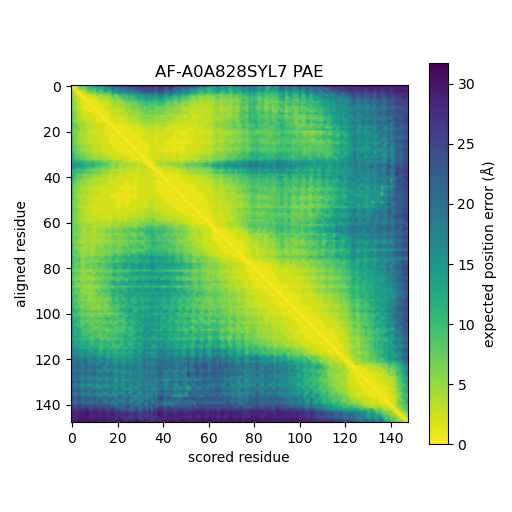708 1.00 81.88 105 ILE A O 1
ATOM 838 N N . MET A 1 106 ? 4.313 -2.827 6.099 1.00 76.25 106 MET A N 1
ATOM 839 C CA . MET A 1 106 ? 3.750 -3.584 4.973 1.00 76.25 106 MET A CA 1
ATOM 840 C C . MET A 1 106 ? 4.256 -3.078 3.616 1.00 76.25 106 MET A C 1
ATOM 842 O O . MET A 1 106 ? 4.502 -3.889 2.720 1.00 76.25 106 MET A O 1
ATOM 846 N N . GLY A 1 107 ? 4.465 -1.765 3.473 1.00 75.25 107 GLY A N 1
ATOM 847 C CA . GLY A 1 107 ? 5.127 -1.174 2.308 1.00 75.25 107 GLY A CA 1
ATOM 848 C C . GLY A 1 107 ? 6.549 -1.710 2.128 1.00 75.25 107 GLY A C 1
ATOM 849 O O . GLY A 1 107 ? 6.864 -2.268 1.081 1.00 75.25 107 GLY A O 1
ATOM 850 N N . GLN A 1 108 ? 7.365 -1.660 3.184 1.00 79.25 108 GLN A N 1
ATOM 851 C CA . GLN A 1 108 ? 8.744 -2.166 3.178 1.00 79.25 108 GLN A CA 1
ATOM 852 C C . GLN A 1 108 ? 8.826 -3.671 2.889 1.00 79.25 108 GLN A C 1
ATOM 854 O O . GLN A 1 108 ? 9.693 -4.115 2.139 1.00 79.25 108 GLN A O 1
ATOM 859 N N . ILE A 1 109 ? 7.911 -4.468 3.450 1.00 80.25 109 ILE A N 1
ATOM 860 C CA . ILE A 1 109 ? 7.813 -5.902 3.146 1.00 80.25 109 ILE A CA 1
ATOM 861 C C . ILE A 1 109 ? 7.496 -6.103 1.660 1.00 80.25 109 ILE A C 1
ATOM 863 O O . ILE A 1 109 ? 8.111 -6.948 1.014 1.00 80.25 109 ILE A O 1
ATOM 867 N N . SER A 1 110 ? 6.561 -5.329 1.105 1.00 75.88 110 SER A N 1
ATOM 868 C CA . SER A 1 110 ? 6.182 -5.433 -0.309 1.00 75.88 110 SER A CA 1
ATOM 869 C C . SER A 1 110 ? 7.341 -5.065 -1.241 1.00 75.88 110 SER A C 1
ATOM 871 O O . SER A 1 110 ? 7.594 -5.786 -2.205 1.00 75.88 110 SER A O 1
ATOM 873 N N . GLU A 1 111 ? 8.078 -3.995 -0.927 1.00 76.00 111 GLU A N 1
ATOM 874 C CA . GLU A 1 111 ? 9.295 -3.587 -1.644 1.00 76.00 111 GLU A CA 1
ATOM 875 C C . GLU A 1 111 ? 10.355 -4.695 -1.623 1.00 76.00 111 GLU A C 1
ATOM 877 O O . GLU A 1 111 ? 10.841 -5.103 -2.679 1.00 76.00 111 GLU A O 1
ATOM 882 N N . TYR A 1 112 ? 10.646 -5.247 -0.439 1.00 80.69 112 TYR A N 1
ATOM 883 C CA . TYR A 1 112 ? 11.599 -6.345 -0.278 1.00 80.69 112 TYR A CA 1
ATOM 884 C C . TYR A 1 112 ? 11.197 -7.586 -1.082 1.00 80.69 112 TYR A C 1
ATOM 886 O O . TYR A 1 112 ? 12.024 -8.175 -1.775 1.00 80.69 112 TYR A O 1
ATOM 894 N N . MET A 1 113 ? 9.920 -7.977 -1.035 1.00 77.19 113 MET A N 1
ATOM 895 C CA . MET A 1 113 ? 9.422 -9.129 -1.791 1.00 77.19 113 MET A CA 1
ATOM 896 C C . MET A 1 113 ? 9.518 -8.907 -3.302 1.00 77.19 113 MET A C 1
ATOM 898 O O . MET A 1 113 ? 9.827 -9.844 -4.041 1.00 77.19 113 MET A O 1
ATOM 902 N N . MET A 1 114 ? 9.283 -7.680 -3.773 1.00 75.62 114 MET A N 1
ATOM 903 C CA . MET A 1 114 ? 9.437 -7.347 -5.186 1.00 75.62 114 MET A CA 1
ATOM 904 C C . MET A 1 114 ? 10.904 -7.423 -5.623 1.00 75.62 114 MET A C 1
ATOM 906 O O . MET A 1 114 ? 11.199 -8.008 -6.666 1.00 75.62 114 MET A O 1
ATOM 910 N N . GLU A 1 115 ? 11.822 -6.883 -4.819 1.00 79.44 115 GLU A N 1
ATOM 911 C CA . GLU A 1 115 ? 13.260 -6.965 -5.075 1.00 79.44 115 GLU A CA 1
ATOM 912 C C . GLU A 1 115 ? 13.743 -8.421 -5.080 1.00 79.44 115 GLU A C 1
ATOM 914 O O . GLU A 1 115 ? 14.402 -8.851 -6.027 1.00 79.44 115 GLU A O 1
ATOM 919 N N . LEU A 1 116 ? 13.349 -9.209 -4.076 1.00 77.56 116 LEU A N 1
ATOM 920 C CA . LEU A 1 116 ? 13.676 -10.631 -3.982 1.00 77.56 116 LEU A CA 1
ATOM 921 C C . LEU A 1 116 ? 13.152 -11.410 -5.193 1.00 77.56 116 LEU A C 1
ATOM 923 O O . LEU A 1 116 ? 13.859 -12.258 -5.742 1.00 77.56 116 LEU A O 1
ATOM 927 N N . GLY A 1 117 ? 11.931 -11.104 -5.639 1.00 75.50 117 GLY A N 1
ATOM 928 C CA . GLY A 1 117 ? 11.370 -11.652 -6.867 1.00 75.50 117 GLY A CA 1
ATOM 929 C C . GLY A 1 117 ? 12.270 -11.344 -8.060 1.00 75.50 117 GLY A C 1
ATOM 930 O O . GLY A 1 117 ? 12.731 -12.264 -8.730 1.00 75.50 117 GLY A O 1
ATOM 931 N N . GLN A 1 118 ? 12.602 -10.071 -8.293 1.00 74.25 118 GLN A N 1
ATOM 932 C CA . GLN A 1 118 ? 13.484 -9.672 -9.397 1.00 74.25 118 GLN A CA 1
ATOM 933 C C . GLN A 1 118 ? 14.859 -10.346 -9.332 1.00 74.25 118 GLN A C 1
ATOM 935 O O . GLN A 1 118 ? 15.355 -10.812 -10.355 1.00 74.25 118 GLN A O 1
ATOM 940 N N . GLN A 1 119 ? 15.472 -10.431 -8.151 1.00 76.19 119 GLN A N 1
ATOM 941 C CA . GLN A 1 119 ? 16.753 -11.115 -7.961 1.00 76.19 119 GLN A CA 1
ATOM 942 C C . GLN A 1 119 ? 16.644 -12.603 -8.311 1.00 76.19 119 GLN A C 1
ATOM 944 O O . GLN A 1 119 ? 17.472 -13.117 -9.060 1.00 76.19 119 GLN A O 1
ATOM 949 N N . THR A 1 120 ? 15.579 -13.265 -7.853 1.00 75.25 120 THR A N 1
ATOM 950 C CA . THR A 1 120 ? 15.301 -14.675 -8.156 1.00 75.25 120 THR A CA 1
ATOM 951 C C . THR A 1 120 ? 15.094 -14.891 -9.656 1.00 75.25 120 THR A C 1
ATOM 953 O O . THR A 1 120 ? 15.681 -15.795 -10.237 1.00 75.25 120 THR A O 1
ATOM 956 N N . PHE A 1 121 ? 14.336 -14.023 -10.329 1.00 68.69 121 PHE A N 1
ATOM 957 C CA . PHE A 1 121 ? 14.166 -14.078 -11.786 1.00 68.69 121 PHE A CA 1
ATOM 958 C C . PHE A 1 121 ? 15.446 -13.738 -12.558 1.00 68.69 121 PHE A C 1
ATOM 960 O O . PHE A 1 121 ? 15.580 -14.128 -13.714 1.00 68.69 121 PHE A O 1
ATOM 967 N N . ASN A 1 122 ? 16.391 -13.018 -11.960 1.00 71.44 122 ASN A N 1
ATOM 968 C CA . ASN A 1 122 ? 17.666 -12.698 -12.591 1.00 71.44 122 ASN A CA 1
ATOM 969 C C . ASN A 1 122 ? 18.741 -13.768 -12.329 1.00 71.44 122 ASN A C 1
ATOM 971 O O . ASN A 1 122 ? 19.697 -13.843 -13.105 1.00 71.44 122 ASN A O 1
ATOM 975 N N . ASP A 1 123 ? 18.573 -14.646 -11.337 1.00 81.06 123 ASP A N 1
ATOM 976 C CA . ASP A 1 123 ? 19.441 -15.810 -11.117 1.00 81.06 123 ASP A CA 1
ATOM 977 C C . ASP A 1 123 ? 19.238 -16.855 -12.239 1.00 81.06 123 ASP A C 1
ATOM 979 O O . ASP A 1 123 ? 18.121 -17.343 -12.441 1.00 81.06 123 ASP A O 1
ATOM 983 N N . PRO A 1 124 ? 20.293 -17.213 -13.002 1.00 78.44 124 PRO A N 1
ATOM 984 C CA . PRO A 1 124 ? 20.211 -18.241 -14.037 1.00 78.44 124 PRO A CA 1
ATOM 985 C C . PRO A 1 124 ? 19.698 -19.593 -13.525 1.00 78.44 124 PRO A C 1
ATOM 987 O O . PRO A 1 124 ? 18.876 -20.214 -14.188 1.00 78.44 124 PRO A O 1
ATOM 990 N N . LYS A 1 125 ? 20.112 -20.035 -12.328 1.00 83.06 125 LYS A N 1
ATOM 991 C CA . LYS A 1 125 ? 19.703 -21.344 -11.789 1.00 83.06 125 LYS A CA 1
ATOM 992 C C . LYS A 1 125 ? 18.224 -21.377 -11.429 1.00 83.06 125 LYS A C 1
ATOM 994 O O . LYS A 1 125 ? 17.549 -22.373 -11.679 1.00 83.06 125 LYS A O 1
ATOM 999 N N . ALA A 1 126 ? 17.722 -20.291 -10.849 1.00 77.81 126 ALA A N 1
ATOM 1000 C CA . ALA A 1 126 ? 16.309 -20.166 -10.518 1.00 77.81 126 ALA A CA 1
ATOM 1001 C C . ALA A 1 126 ? 15.444 -20.066 -11.785 1.00 77.81 126 ALA A C 1
ATOM 1003 O O . ALA A 1 126 ? 14.383 -20.686 -11.845 1.00 77.81 126 ALA A O 1
ATOM 1004 N N . ARG A 1 127 ? 15.921 -19.362 -12.825 1.00 78.25 127 ARG A N 1
ATOM 1005 C CA . ARG A 1 127 ? 15.263 -19.328 -14.141 1.00 78.25 127 ARG A CA 1
ATOM 1006 C C . ARG A 1 127 ? 15.173 -20.701 -14.788 1.00 78.25 127 ARG A C 1
ATOM 1008 O O . ARG A 1 127 ? 14.080 -21.083 -15.198 1.00 78.25 127 ARG A O 1
ATOM 1015 N N . ASP A 1 128 ? 16.284 -21.428 -14.848 1.00 84.19 128 ASP A N 1
ATOM 1016 C CA . ASP A 1 128 ? 16.336 -22.751 -15.475 1.00 84.19 128 ASP A CA 1
ATOM 1017 C C . ASP A 1 128 ? 15.399 -23.728 -14.755 1.00 84.19 128 ASP A C 1
ATOM 1019 O O . ASP A 1 128 ? 14.596 -24.409 -15.395 1.00 84.19 128 ASP A O 1
ATOM 1023 N N . HIS A 1 129 ? 15.423 -23.730 -13.418 1.00 84.88 129 HIS A N 1
ATOM 1024 C CA . HIS A 1 129 ? 14.528 -24.565 -12.619 1.00 84.88 129 HIS A CA 1
ATOM 1025 C C . HIS A 1 129 ? 13.051 -24.216 -12.850 1.00 84.88 129 HIS A C 1
ATOM 1027 O O . HIS A 1 129 ? 12.226 -25.096 -13.083 1.00 84.88 129 HIS A O 1
ATOM 1033 N N . MET A 1 130 ? 12.707 -22.927 -12.846 1.00 83.25 130 MET A N 1
ATOM 1034 C CA . MET A 1 130 ? 11.331 -22.488 -13.067 1.00 83.25 130 MET A CA 1
ATOM 1035 C C . MET A 1 130 ? 10.848 -22.796 -14.492 1.00 83.25 130 MET A C 1
ATOM 1037 O O . MET A 1 130 ? 9.689 -23.159 -14.685 1.00 83.25 130 MET A O 1
ATOM 1041 N N 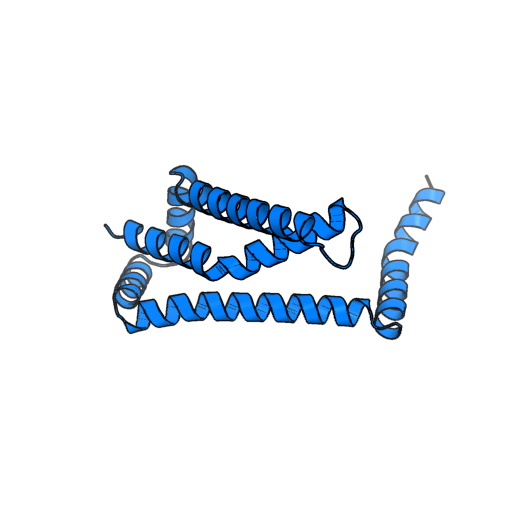. GLN A 1 131 ? 11.723 -22.693 -15.496 1.00 80.38 131 GLN A N 1
ATOM 1042 C CA . GLN A 1 131 ? 11.414 -23.081 -16.870 1.00 80.38 131 GLN A CA 1
ATOM 1043 C C . GLN A 1 131 ? 11.162 -24.589 -16.992 1.00 80.38 131 GLN A C 1
ATOM 1045 O O . GLN A 1 131 ? 10.222 -24.993 -17.678 1.00 80.38 131 GLN A O 1
ATOM 1050 N N . GLU A 1 132 ? 11.954 -25.414 -16.305 1.00 88.38 132 GLU A N 1
ATOM 1051 C CA . GLU A 1 132 ? 11.754 -26.863 -16.255 1.00 88.38 132 GLU A CA 1
ATOM 1052 C C . GLU A 1 132 ? 10.394 -27.225 -15.634 1.00 88.38 132 GLU A C 1
ATOM 1054 O O . GLU A 1 132 ? 9.635 -28.011 -16.207 1.00 88.38 132 GLU A O 1
ATOM 1059 N N . GLU A 1 133 ? 10.041 -26.604 -14.506 1.00 87.50 133 GLU A N 1
ATOM 1060 C CA . GLU A 1 133 ? 8.754 -26.829 -13.839 1.00 87.50 133 GLU A CA 1
ATOM 1061 C C . GLU A 1 133 ? 7.568 -26.337 -14.688 1.00 87.50 133 GLU A C 1
ATOM 1063 O O . GLU A 1 133 ? 6.567 -27.044 -14.826 1.00 87.50 133 GLU A O 1
ATOM 1068 N N . MET A 1 134 ? 7.689 -25.182 -15.354 1.00 84.81 134 MET A N 1
ATOM 1069 C CA . MET A 1 134 ? 6.671 -24.712 -16.304 1.00 84.81 134 MET A CA 1
ATOM 1070 C C . MET A 1 134 ? 6.464 -25.699 -17.458 1.00 84.81 134 MET A C 1
ATOM 1072 O O . MET A 1 134 ? 5.324 -25.983 -17.829 1.00 84.81 134 MET A O 1
ATOM 1076 N N . LEU A 1 135 ? 7.543 -26.258 -18.015 1.00 85.94 135 LEU A N 1
ATOM 1077 C CA . LEU A 1 135 ? 7.450 -27.251 -19.086 1.00 85.94 135 LEU A CA 1
ATOM 1078 C C . LEU A 1 135 ? 6.751 -28.533 -18.617 1.00 85.94 135 LEU A C 1
ATOM 1080 O O . LEU A 1 135 ? 5.932 -29.068 -19.363 1.00 85.94 135 LEU A O 1
ATOM 1084 N N . LYS A 1 136 ? 6.998 -28.996 -17.384 1.00 91.56 136 LYS A N 1
ATOM 1085 C CA . LYS A 1 136 ? 6.287 -30.153 -16.806 1.00 91.56 136 LYS A CA 1
ATOM 1086 C C . LYS A 1 136 ? 4.779 -29.913 -16.696 1.00 91.56 136 LYS A C 1
ATOM 1088 O O . LYS A 1 136 ? 4.006 -30.833 -16.955 1.00 91.56 136 LYS A O 1
ATOM 1093 N N . ILE A 1 137 ? 4.362 -28.690 -16.364 1.00 88.75 137 ILE A N 1
ATOM 1094 C CA . ILE A 1 137 ? 2.944 -28.311 -16.248 1.00 88.75 137 ILE A CA 1
ATOM 1095 C C . ILE A 1 137 ? 2.280 -28.180 -17.628 1.00 88.75 137 ILE A C 1
ATOM 1097 O O . ILE A 1 137 ? 1.142 -28.609 -17.811 1.00 88.75 137 ILE A O 1
ATOM 1101 N N . ILE A 1 138 ? 2.975 -27.594 -18.608 1.00 86.06 138 ILE A N 1
ATOM 1102 C CA . ILE A 1 138 ? 2.402 -27.272 -19.925 1.00 86.06 138 ILE A CA 1
ATOM 1103 C C . ILE A 1 138 ? 2.428 -28.476 -20.883 1.00 86.06 138 ILE A C 1
ATOM 1105 O O . ILE A 1 138 ? 1.510 -28.636 -21.690 1.00 86.06 138 ILE A O 1
ATOM 1109 N N . ALA A 1 139 ? 3.441 -29.345 -20.804 1.00 85.31 139 ALA A N 1
ATOM 1110 C CA . ALA A 1 139 ? 3.625 -30.453 -21.747 1.00 85.31 139 ALA A CA 1
ATOM 1111 C C . ALA A 1 139 ? 2.414 -31.408 -21.875 1.00 85.31 139 ALA A C 1
ATOM 1113 O O . ALA A 1 139 ? 2.107 -31.809 -23.001 1.00 85.31 139 ALA A O 1
ATOM 1114 N N . PRO A 1 140 ? 1.683 -31.767 -20.799 1.00 87.88 140 PRO A N 1
ATOM 1115 C CA . PRO A 1 140 ? 0.461 -32.566 -20.913 1.00 87.88 140 PRO A CA 1
ATOM 1116 C C . PRO A 1 140 ? -0.647 -31.870 -21.718 1.00 87.88 140 PRO A C 1
ATOM 1118 O O . PRO A 1 140 ? -1.281 -32.506 -22.554 1.00 87.88 140 PRO A O 1
ATOM 1121 N N . LEU A 1 141 ? -0.819 -30.554 -21.551 1.00 79.94 141 LEU A N 1
ATOM 1122 C CA . LEU A 1 141 ? -1.853 -29.768 -22.241 1.00 79.94 141 LEU A CA 1
ATOM 1123 C C . LEU A 1 141 ? -1.600 -29.649 -23.751 1.00 79.94 141 LEU A C 1
ATOM 1125 O O . LEU A 1 141 ? -2.530 -29.459 -24.534 1.00 79.94 141 LEU A O 1
ATOM 1129 N N . MET A 1 142 ? -0.338 -29.749 -24.172 1.00 74.31 142 MET A N 1
ATOM 1130 C CA . MET A 1 142 ? 0.034 -29.747 -25.588 1.00 74.31 142 MET A CA 1
ATOM 1131 C C . MET A 1 142 ? -0.245 -31.097 -26.262 1.00 74.31 142 MET A C 1
ATOM 1133 O O . MET A 1 142 ? -0.631 -31.117 -27.427 1.00 74.31 142 MET A O 1
ATOM 1137 N N . LYS A 1 143 ? -0.134 -32.212 -25.527 1.00 64.50 143 LYS A N 1
ATOM 1138 C CA . LYS A 1 143 ? -0.440 -33.558 -26.046 1.00 64.50 143 LYS A CA 1
ATOM 1139 C C . LYS A 1 143 ? -1.933 -33.788 -26.287 1.00 64.50 143 LYS A C 1
ATOM 1141 O O . LYS A 1 143 ? -2.287 -34.551 -27.181 1.00 64.50 143 LYS A O 1
ATOM 1146 N N . ASP A 1 144 ? -2.799 -33.114 -25.535 1.00 58.94 144 ASP A N 1
ATOM 1147 C CA . ASP A 1 144 ? -4.252 -33.222 -25.713 1.00 58.94 144 ASP A CA 1
ATOM 1148 C C . ASP A 1 144 ? -4.761 -32.469 -26.956 1.00 58.94 144 ASP A C 1
ATOM 1150 O O . ASP A 1 144 ? -5.804 -32.821 -27.502 1.00 58.94 144 ASP A O 1
ATOM 1154 N N . LYS A 1 145 ? -4.002 -31.490 -27.472 1.00 53.53 145 LYS A N 1
ATOM 1155 C CA . LYS A 1 145 ? -4.331 -30.782 -28.724 1.00 53.53 145 LYS A CA 1
ATOM 1156 C C . LYS A 1 145 ? -4.011 -31.563 -30.001 1.00 53.53 145 LYS A C 1
ATOM 1158 O O . LYS A 1 145 ? -4.543 -31.212 -31.044 1.00 53.53 145 LYS A O 1
ATOM 1163 N N . GLU A 1 146 ? -3.171 -32.595 -29.939 1.00 51.25 146 GLU A N 1
ATOM 1164 C CA . GLU A 1 146 ? -2.838 -33.439 -31.102 1.00 51.25 146 GLU A CA 1
ATOM 1165 C C . GLU A 1 146 ? -3.775 -34.653 -31.255 1.00 51.25 146 GLU A C 1
ATOM 1167 O O . GLU A 1 146 ? -3.660 -35.407 -32.219 1.00 51.25 146 GLU A O 1
ATOM 1172 N N . LYS A 1 147 ? -4.704 -34.861 -30.310 1.00 49.38 147 LYS A N 1
ATOM 1173 C CA . LYS A 1 147 ? -5.683 -35.964 -30.321 1.00 49.38 147 LYS A CA 1
ATOM 1174 C C . LYS A 1 147 ? -7.128 -35.528 -30.600 1.00 49.38 147 LYS A C 1
ATOM 1176 O O . LYS A 1 147 ? -8.023 -36.370 -30.512 1.00 49.38 147 LYS A O 1
ATOM 1181 N N . SER A 1 148 ? -7.352 -34.254 -30.920 1.00 46.09 148 SER A N 1
ATOM 1182 C CA . SER A 1 148 ? -8.650 -33.706 -31.337 1.00 46.09 148 SER A CA 1
ATOM 1183 C C . SER A 1 148 ? -8.589 -33.190 -32.765 1.00 46.09 148 SER A C 1
ATOM 1185 O O . SER A 1 148 ? -9.687 -33.114 -33.358 1.00 46.09 148 SER A O 1
#

pLDDT: mean 81.61, std 9.81, range [45.81, 94.88]

Mean predicted aligned error: 10.57 Å

Foldseek 3Di:
DLLVLVLVLQLLLLVLCLVVLLVVLLVVLCVVVVPPDDDPVSSVSSNVRSVVVSVVSNVQCPDPVNSVVVVVVCVVPDPPVRSVVLSVLCPDPVVVVVSSVVSNVVSVVVVVVVVVVVVLCVDPVSVVVVVVVVCVVCVVVVVVVVVD

InterPro domains:
  IPR018637 Domain of unknown function DUF2059 [PF09832] (68-120)

Solvent-accessible surface area (backbone atoms only — not comparable to full-atom values): 8084 Å² total; per-residue (Å²): 123,74,63,62,53,57,53,47,51,54,53,50,44,54,58,68,41,45,66,57,35,37,52,51,21,43,51,51,49,26,66,76,70,68,43,90,72,73,50,76,68,51,48,53,51,13,51,55,44,13,51,51,52,49,51,50,51,54,53,50,60,70,31,71,68,44,46,50,52,50,51,54,51,49,63,74,75,37,56,73,66,56,48,52,52,50,55,56,42,53,69,36,73,63,35,44,50,52,53,53,49,51,49,45,50,54,49,52,51,52,51,50,52,51,50,52,47,52,52,44,67,66,35,67,70,52,40,53,52,51,51,53,53,50,46,66,66,47,53,62,65,57,58,59,64,79,76,111

Radius of gyration: 21.79 Å; Cα contacts (8 Å, |Δi|>4): 75; chains: 1; bounding box: 41×50×53 Å

Sequence (148 aa):
MQMSQIDYLLKESINELTPYYDQQAEQIISNITGIKTLGPKEKEAAKKLGLLLKDSSNQLISSPKTTQALQDIYLKTYTEEEIQANLKFLKTPEGQSITRKNVQIMGQISEYMMELGQQTFNDPKARDHMQEEMLKIIAPLMKDKEKS

Organism: NCBI:txid525242